Protein AF-A0A356P8S6-F1 (afdb_monomer)

Solvent-accessible surface area (backbone atoms only — not comparable to full-atom values): 9969 Å² total; per-residue (Å²): 142,78,86,80,83,87,76,57,83,92,54,49,85,79,65,73,85,86,82,67,100,47,96,85,61,80,78,88,83,75,65,86,95,50,64,62,60,56,52,52,52,52,52,52,52,49,53,54,50,51,54,52,53,52,51,51,52,51,51,54,52,38,69,72,40,83,39,74,48,48,76,78,85,52,72,68,54,52,58,58,58,68,65,51,94,66,88,77,50,73,70,50,53,49,51,41,52,51,53,51,57,37,42,44,30,46,44,59,68,86,84,84,87,86,76,66,91,88,66,50,67,65,54,48,52,48,56,53,46,52,57,39,45,75,72,76,41,88,80,85,88,86,65,98,43,69,68,58,45,51,67,73,72,108

Structure (mmCIF, N/CA/C/O backbone):
data_AF-A0A356P8S6-F1
#
_entry.id   AF-A0A356P8S6-F1
#
loop_
_atom_site.group_PDB
_atom_site.id
_atom_site.type_symbol
_atom_site.label_atom_id
_atom_site.label_alt_id
_atom_site.label_comp_id
_atom_site.label_asym_id
_atom_site.label_entity_id
_atom_site.label_seq_id
_atom_site.pdbx_PDB_ins_code
_atom_site.Cartn_x
_atom_site.Cartn_y
_atom_site.Cartn_z
_atom_site.occupancy
_atom_site.B_iso_or_equiv
_atom_site.auth_seq_id
_atom_site.auth_comp_id
_atom_site.auth_asym_id
_atom_site.auth_atom_id
_atom_site.pdbx_PDB_model_num
ATOM 1 N N . GLY A 1 1 ? 34.645 -4.925 -29.671 1.00 59.44 1 GLY A N 1
ATOM 2 C CA . GLY A 1 1 ? 34.790 -4.314 -28.337 1.00 59.44 1 GLY A CA 1
ATOM 3 C C . GLY A 1 1 ? 35.382 -2.920 -28.401 1.00 59.44 1 GLY A C 1
ATOM 4 O O . GLY A 1 1 ? 35.757 -2.413 -27.359 1.00 59.44 1 GLY A O 1
ATOM 5 N N . GLU A 1 2 ? 35.446 -2.300 -29.585 1.00 77.62 2 GLU A N 1
ATOM 6 C CA . GLU A 1 2 ? 36.042 -0.970 -29.785 1.00 77.62 2 GLU A CA 1
ATOM 7 C C . GLU A 1 2 ? 35.038 0.029 -30.383 1.00 77.62 2 GLU A C 1
ATOM 9 O O . GLU A 1 2 ? 35.401 1.151 -30.730 1.00 77.62 2 GLU A O 1
ATOM 14 N N . ASP A 1 3 ? 33.768 -0.367 -30.498 1.00 82.88 3 ASP A N 1
ATOM 15 C CA . ASP A 1 3 ? 32.730 0.450 -31.113 1.00 82.88 3 ASP A CA 1
ATOM 16 C C . ASP A 1 3 ? 32.451 1.670 -30.226 1.00 82.88 3 ASP A C 1
ATOM 18 O O . ASP A 1 3 ? 32.165 1.539 -29.032 1.00 82.88 3 ASP A O 1
ATOM 22 N N . ARG A 1 4 ? 32.524 2.867 -30.812 1.00 88.56 4 ARG A N 1
ATOM 23 C CA . ARG A 1 4 ? 32.244 4.137 -30.131 1.00 88.56 4 ARG A CA 1
ATOM 24 C C . ARG A 1 4 ? 30.945 4.727 -30.662 1.00 88.56 4 ARG A C 1
ATOM 26 O O . ARG A 1 4 ? 30.762 4.826 -31.872 1.00 88.56 4 ARG A O 1
ATOM 33 N N . LEU A 1 5 ? 30.063 5.146 -29.756 1.00 87.88 5 LEU A N 1
ATOM 34 C CA . LEU A 1 5 ? 28.850 5.892 -30.084 1.00 87.88 5 LEU A CA 1
ATOM 35 C C 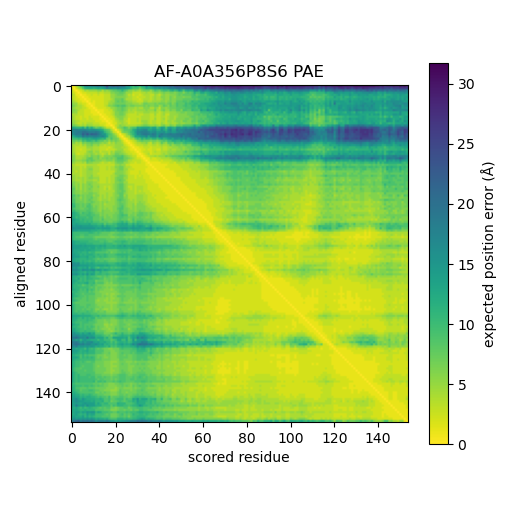. LEU A 1 5 ? 29.034 7.348 -29.651 1.00 87.88 5 LEU A C 1
ATOM 37 O O . LEU A 1 5 ? 29.133 7.634 -28.460 1.00 87.88 5 LEU A O 1
ATOM 41 N N . TYR A 1 6 ? 29.074 8.258 -30.618 1.00 90.50 6 TYR A N 1
ATOM 42 C CA . TYR A 1 6 ? 29.086 9.695 -30.360 1.00 90.50 6 TYR A CA 1
ATOM 43 C C . TYR A 1 6 ? 27.642 10.190 -30.311 1.00 90.50 6 TYR A C 1
ATOM 45 O O . TYR A 1 6 ? 26.907 10.039 -31.285 1.00 90.50 6 TYR A O 1
ATOM 53 N N . VAL A 1 7 ? 27.229 10.748 -29.173 1.00 90.75 7 VAL A N 1
ATOM 54 C CA . VAL A 1 7 ? 25.874 11.277 -28.972 1.00 90.75 7 VAL A CA 1
ATOM 55 C C . VAL A 1 7 ? 25.934 12.807 -29.034 1.00 90.75 7 VAL A C 1
ATOM 57 O O . VAL A 1 7 ? 26.645 13.404 -28.223 1.00 90.75 7 VAL A O 1
ATOM 60 N N . PRO A 1 8 ? 25.232 13.448 -29.984 1.00 94.00 8 PRO A N 1
ATOM 61 C CA . PRO A 1 8 ? 25.130 14.904 -30.061 1.00 94.00 8 PRO A CA 1
ATOM 62 C C . PRO A 1 8 ? 24.533 15.532 -28.791 1.00 94.00 8 PRO A C 1
ATOM 64 O O . PRO A 1 8 ? 23.713 14.913 -28.109 1.00 94.00 8 PRO A O 1
ATOM 67 N N . LEU A 1 9 ? 24.912 16.777 -28.480 1.00 91.38 9 LEU A N 1
ATOM 68 C CA . LEU A 1 9 ? 24.463 17.470 -27.261 1.00 91.38 9 LEU A CA 1
ATOM 69 C C . LEU A 1 9 ? 22.942 17.702 -27.226 1.00 91.38 9 LEU A C 1
ATOM 71 O O . LEU A 1 9 ? 22.326 17.646 -26.165 1.00 91.38 9 LEU A O 1
ATOM 75 N N . ASP A 1 10 ? 22.314 17.900 -28.381 1.00 94.38 10 ASP A N 1
ATOM 76 C CA . ASP A 1 10 ? 20.861 18.019 -28.538 1.00 94.38 10 ASP A CA 1
ATOM 77 C C . ASP A 1 10 ? 20.114 16.698 -28.249 1.00 94.38 10 ASP A C 1
ATOM 79 O O . ASP A 1 10 ? 18.934 16.703 -27.890 1.00 94.38 10 ASP A O 1
ATOM 83 N N . GLN A 1 11 ? 20.808 15.556 -28.309 1.00 92.56 11 GLN A N 1
ATOM 84 C CA . GLN A 1 11 ? 20.253 14.221 -28.056 1.00 92.56 11 GLN A CA 1
ATOM 85 C C . GLN A 1 11 ? 20.560 13.676 -26.654 1.00 92.56 11 GLN A C 1
ATOM 87 O O . GLN A 1 11 ? 20.251 12.519 -26.360 1.00 92.56 11 GLN A O 1
ATOM 92 N N . LEU A 1 12 ? 21.108 14.499 -25.751 1.00 90.38 12 LEU A N 1
ATOM 93 C CA . LEU A 1 12 ? 21.429 14.090 -24.375 1.00 90.38 12 LEU A CA 1
ATOM 94 C C . LEU A 1 12 ? 20.228 13.520 -23.606 1.00 90.38 12 LEU A C 1
ATOM 96 O O . LEU A 1 12 ? 20.408 12.661 -22.750 1.00 90.38 12 LEU A O 1
ATOM 100 N N . HIS A 1 13 ? 19.006 13.935 -23.943 1.00 91.81 13 HIS A N 1
ATOM 101 C CA . HIS A 1 13 ? 17.767 13.434 -23.338 1.00 91.81 13 HIS A CA 1
ATOM 102 C C . HIS A 1 13 ? 17.520 11.925 -23.561 1.00 91.81 13 HIS A C 1
ATOM 104 O O . HIS A 1 13 ? 16.686 11.332 -22.878 1.00 91.81 13 HIS A O 1
ATOM 110 N N . LEU A 1 14 ? 18.232 11.291 -24.501 1.00 90.06 14 LEU A N 1
ATOM 111 C CA . LEU A 1 14 ? 18.185 9.843 -24.739 1.00 90.06 14 LEU A CA 1
ATOM 112 C C . LEU A 1 14 ? 19.085 9.049 -23.779 1.00 90.06 14 LEU A C 1
ATOM 114 O O . LEU A 1 14 ? 18.979 7.821 -23.721 1.00 90.06 14 LEU A O 1
ATOM 118 N N . LEU A 1 15 ? 19.976 9.723 -23.045 1.00 90.62 15 LEU A N 1
ATOM 119 C CA . LEU A 1 15 ? 20.893 9.100 -22.101 1.00 90.62 15 LEU A CA 1
ATOM 120 C C . LEU A 1 15 ? 20.289 9.078 -20.701 1.00 90.62 15 LEU A C 1
ATOM 122 O O . LEU A 1 15 ? 19.841 10.088 -20.166 1.00 90.62 15 LEU A O 1
ATOM 126 N N . GLN A 1 16 ? 20.333 7.905 -20.081 1.00 89.44 16 GLN A N 1
ATOM 127 C CA . GLN A 1 16 ? 19.962 7.720 -18.686 1.00 89.44 16 GLN A CA 1
ATOM 128 C C . GLN A 1 16 ? 21.049 6.915 -17.991 1.00 89.44 16 GLN A C 1
ATOM 130 O O . GLN A 1 16 ? 21.583 5.952 -18.548 1.00 89.44 16 GLN A O 1
ATOM 135 N N . LYS A 1 17 ? 21.381 7.311 -16.759 1.00 88.12 17 LYS A N 1
ATOM 136 C CA . LYS A 1 17 ? 22.285 6.532 -15.916 1.00 88.12 17 LYS A CA 1
ATOM 137 C C . LYS A 1 17 ? 21.635 5.177 -15.646 1.00 88.12 17 LYS A C 1
ATOM 139 O O . LYS A 1 17 ? 20.499 5.118 -15.186 1.00 88.12 17 LYS A O 1
ATOM 144 N N . TYR A 1 18 ? 22.355 4.096 -15.926 1.00 85.69 18 TYR A N 1
ATOM 145 C CA . TYR A 1 18 ? 21.889 2.758 -15.589 1.00 85.69 18 TYR A CA 1
ATOM 146 C C . TYR A 1 18 ? 21.811 2.599 -14.064 1.00 85.69 18 TYR A C 1
ATOM 148 O O . TYR A 1 18 ? 22.794 2.839 -13.361 1.00 85.69 18 TYR A O 1
ATOM 156 N N . LEU A 1 19 ? 20.641 2.193 -13.570 1.00 82.38 19 LEU A N 1
ATOM 157 C CA . LEU A 1 19 ? 20.380 1.879 -12.167 1.00 82.38 19 LEU A CA 1
ATOM 158 C C . LEU A 1 19 ? 20.027 0.387 -12.090 1.00 82.38 19 LEU A C 1
ATOM 160 O O . LEU A 1 19 ? 18.894 -0.003 -12.362 1.00 82.38 19 LEU A O 1
ATOM 164 N N . GLY A 1 20 ? 21.031 -0.453 -11.832 1.00 77.25 20 GLY A N 1
ATOM 165 C CA . GLY A 1 20 ? 20.871 -1.904 -11.709 1.00 77.25 20 GLY A CA 1
ATOM 166 C C . GLY A 1 20 ? 20.481 -2.346 -10.297 1.00 77.25 20 GLY A C 1
ATOM 167 O O . GLY A 1 20 ? 20.579 -1.580 -9.343 1.00 77.25 20 GLY A O 1
ATOM 168 N N . SER A 1 21 ? 20.085 -3.610 -10.157 1.00 65.75 21 SER A N 1
ATOM 169 C CA . SER A 1 21 ? 19.617 -4.231 -8.907 1.00 65.75 21 SER A CA 1
ATOM 170 C C . SER A 1 21 ? 20.724 -4.593 -7.894 1.00 65.75 21 SER A C 1
ATOM 172 O O . SER A 1 21 ? 20.457 -5.302 -6.929 1.00 65.75 21 SER A O 1
ATOM 174 N N . GLY A 1 22 ? 21.956 -4.113 -8.086 1.00 62.84 22 GLY A N 1
ATOM 175 C CA . GLY A 1 22 ? 23.091 -4.327 -7.184 1.00 62.84 22 GLY A CA 1
ATOM 176 C C . GLY A 1 22 ? 24.410 -3.836 -7.790 1.00 62.84 22 GLY A C 1
ATOM 177 O O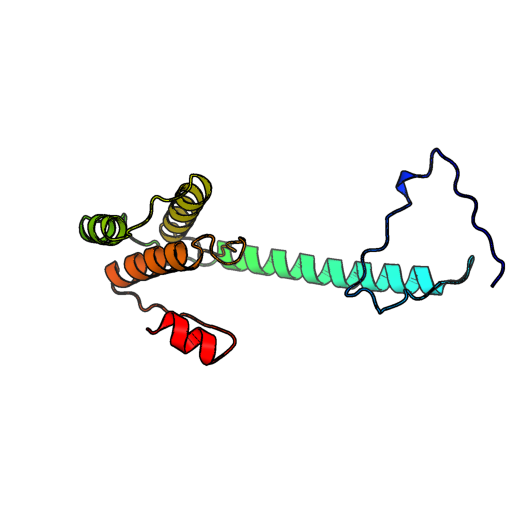 . GLY A 1 22 ? 24.529 -3.737 -9.013 1.00 62.84 22 GLY A O 1
ATOM 178 N N . ALA A 1 23 ? 25.396 -3.526 -6.941 1.00 60.81 23 ALA A N 1
ATOM 179 C CA . ALA A 1 23 ? 26.713 -3.034 -7.367 1.00 60.81 23 ALA A CA 1
ATOM 180 C C . ALA A 1 23 ? 27.516 -4.072 -8.179 1.00 60.81 23 ALA A C 1
ATOM 182 O O . ALA A 1 23 ? 28.301 -3.693 -9.044 1.00 60.81 23 ALA A O 1
ATOM 183 N N . ASP A 1 24 ? 27.259 -5.366 -7.959 1.00 64.25 24 ASP A N 1
ATOM 184 C CA . ASP A 1 24 ? 28.069 -6.463 -8.510 1.00 64.25 24 ASP A CA 1
ATOM 185 C C . ASP A 1 24 ? 27.544 -7.038 -9.837 1.00 64.25 24 ASP A C 1
ATOM 187 O O . ASP A 1 24 ? 28.186 -7.883 -10.462 1.00 64.25 24 ASP A O 1
ATOM 191 N N . THR A 1 25 ? 26.382 -6.584 -10.315 1.00 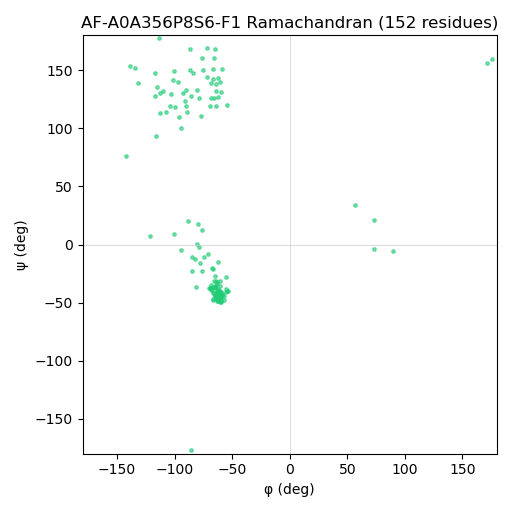72.44 25 THR A N 1
ATOM 192 C CA . THR A 1 25 ? 25.837 -7.021 -11.609 1.00 72.44 25 THR A CA 1
ATOM 193 C C . THR A 1 25 ? 26.218 -6.052 -12.720 1.00 72.44 25 THR A C 1
ATOM 195 O O . THR A 1 25 ? 25.575 -5.017 -12.910 1.00 72.44 25 THR A O 1
ATOM 198 N N . LEU A 1 26 ? 27.247 -6.412 -13.492 1.00 76.00 26 LEU A N 1
ATOM 199 C CA . LEU A 1 26 ? 27.625 -5.674 -14.696 1.00 76.00 26 LEU A CA 1
ATOM 200 C C . LEU A 1 26 ? 26.501 -5.746 -15.748 1.00 76.00 26 LEU A C 1
ATOM 202 O O . LEU A 1 26 ? 25.993 -6.836 -16.035 1.00 76.00 26 LEU A O 1
ATOM 206 N N . PRO A 1 27 ? 26.099 -4.612 -16.351 1.00 84.25 27 PRO A N 1
ATOM 207 C CA . PRO A 1 27 ? 25.054 -4.607 -17.363 1.00 84.25 27 PRO A CA 1
ATOM 208 C C . PRO A 1 27 ? 25.515 -5.334 -18.629 1.00 84.25 27 PRO A C 1
ATOM 210 O O . PRO A 1 27 ? 26.653 -5.189 -19.081 1.00 84.25 27 PRO A O 1
ATOM 213 N N . LYS A 1 28 ? 24.596 -6.073 -19.257 1.00 84.56 28 LYS A N 1
ATOM 214 C CA . LYS A 1 28 ? 24.840 -6.652 -20.580 1.00 84.56 28 LYS A CA 1
ATOM 215 C C . LYS A 1 28 ? 25.018 -5.523 -21.600 1.00 84.56 28 LYS A C 1
ATOM 217 O O . LYS A 1 28 ? 24.095 -4.741 -21.826 1.00 84.56 28 LYS A O 1
ATOM 222 N N . LEU A 1 29 ? 26.184 -5.470 -22.238 1.00 87.44 29 LEU A N 1
ATOM 223 C CA . LEU A 1 29 ? 26.450 -4.556 -23.346 1.00 87.44 29 LEU A CA 1
ATOM 224 C C . LEU A 1 29 ? 25.862 -5.119 -24.645 1.00 87.44 29 LEU A C 1
ATOM 226 O O . LEU A 1 29 ? 26.051 -6.293 -24.969 1.00 87.44 29 LEU A O 1
ATOM 230 N N . TYR A 1 30 ? 25.156 -4.274 -25.391 1.00 88.25 30 TYR A N 1
ATOM 231 C CA . TYR A 1 30 ? 24.562 -4.629 -26.680 1.00 88.25 30 TYR A CA 1
ATOM 232 C C . TYR A 1 30 ? 25.417 -4.083 -27.827 1.00 88.25 30 TYR A C 1
ATOM 234 O O . TYR A 1 30 ? 25.936 -2.971 -27.744 1.00 88.25 30 TYR A O 1
ATOM 242 N N . LYS A 1 31 ? 25.553 -4.860 -28.908 1.00 87.56 31 LYS A N 1
ATOM 243 C CA . LYS A 1 31 ? 26.289 -4.442 -30.112 1.00 87.56 31 LYS A CA 1
ATOM 244 C C . LYS A 1 31 ? 25.551 -3.321 -30.851 1.00 87.56 31 LYS A C 1
ATOM 246 O O . LYS A 1 31 ? 24.331 -3.406 -31.028 1.00 87.56 31 LYS A O 1
ATOM 251 N N . LEU A 1 32 ? 26.287 -2.321 -31.342 1.00 87.06 32 LEU A N 1
ATOM 252 C CA . LEU A 1 32 ? 25.732 -1.283 -32.216 1.00 87.06 32 LEU A CA 1
ATOM 253 C C . LEU A 1 32 ? 25.252 -1.912 -33.535 1.00 87.06 32 LEU A C 1
ATOM 255 O O . LEU A 1 32 ? 25.887 -2.816 -34.070 1.00 87.06 32 LEU A O 1
ATOM 259 N N . GLY A 1 33 ? 24.085 -1.487 -34.027 1.00 84.38 33 GLY A N 1
ATOM 260 C CA . GLY A 1 33 ? 23.448 -2.064 -35.222 1.00 84.38 33 GLY A CA 1
ATOM 261 C C . GLY A 1 33 ? 22.820 -3.455 -35.029 1.00 84.38 33 GLY A C 1
ATOM 262 O O . GLY A 1 33 ? 22.180 -3.970 -35.944 1.00 84.38 33 GLY A O 1
ATOM 263 N N . GLY A 1 34 ? 22.952 -4.071 -33.848 1.00 86.31 34 GLY A N 1
ATOM 264 C CA . GLY A 1 34 ? 22.317 -5.349 -33.527 1.00 86.31 34 GLY A CA 1
ATOM 265 C C . GLY A 1 34 ? 20.814 -5.224 -33.247 1.00 86.31 34 GLY A C 1
ATOM 266 O O . GLY A 1 34 ? 20.336 -4.226 -32.712 1.00 86.31 34 GLY A O 1
ATOM 267 N N . THR A 1 35 ? 20.048 -6.279 -33.539 1.00 91.50 35 THR A N 1
ATOM 268 C CA . THR A 1 35 ? 18.591 -6.310 -33.283 1.00 91.50 35 THR A CA 1
ATOM 269 C C . THR A 1 35 ? 18.226 -6.731 -31.856 1.00 91.50 35 THR A C 1
ATOM 271 O O . THR A 1 35 ? 17.072 -6.597 -31.446 1.00 91.50 35 THR A O 1
ATOM 274 N N . GLU A 1 36 ? 19.189 -7.225 -31.071 1.00 89.69 36 GLU A N 1
ATOM 275 C CA . GLU A 1 36 ? 18.952 -7.745 -29.719 1.00 89.69 36 GLU A CA 1
ATOM 276 C C . GLU A 1 36 ? 18.365 -6.693 -28.771 1.00 89.69 36 GLU A C 1
ATOM 278 O O . GLU A 1 36 ? 17.378 -6.973 -28.092 1.00 89.69 36 GLU A O 1
ATOM 283 N N . TRP A 1 37 ? 18.912 -5.472 -28.763 1.00 90.19 37 TRP A N 1
ATOM 284 C CA . TRP A 1 37 ? 18.406 -4.383 -27.918 1.00 90.19 37 TRP A CA 1
ATOM 285 C C . TRP A 1 37 ? 16.952 -4.035 -28.248 1.00 90.19 37 TRP A C 1
ATOM 287 O O . TRP A 1 37 ? 16.130 -3.852 -27.351 1.00 90.19 37 TRP A O 1
ATOM 297 N N . TYR A 1 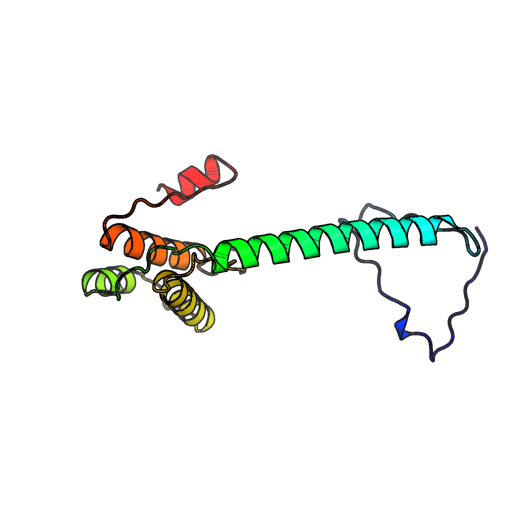38 ? 16.607 -4.018 -29.539 1.00 91.31 38 TYR A N 1
ATOM 298 C CA . TYR A 1 38 ? 15.238 -3.770 -29.981 1.00 91.31 38 TYR A CA 1
ATOM 299 C C . TYR A 1 38 ? 14.280 -4.868 -29.500 1.00 91.31 38 TYR A C 1
ATOM 301 O O . TYR A 1 38 ? 13.199 -4.562 -28.996 1.00 91.31 38 TYR A O 1
ATOM 309 N N . LYS A 1 39 ? 14.689 -6.144 -29.586 1.00 93.31 39 LYS A N 1
ATOM 310 C CA . LYS A 1 39 ? 13.902 -7.280 -29.075 1.00 93.31 39 LYS A CA 1
ATOM 311 C C . LYS A 1 39 ? 13.680 -7.179 -27.565 1.00 93.31 39 LYS A C 1
ATOM 313 O O . LYS A 1 39 ? 12.547 -7.334 -27.114 1.00 93.31 39 LYS A O 1
ATOM 318 N N . VAL A 1 40 ? 14.727 -6.872 -26.794 1.00 92.38 40 VAL A N 1
ATOM 319 C CA . VAL A 1 40 ? 14.626 -6.677 -25.337 1.00 92.38 40 VAL A CA 1
ATOM 320 C C . VAL A 1 40 ? 13.683 -5.518 -25.019 1.00 92.38 40 VAL A C 1
ATOM 322 O O . VAL A 1 40 ? 12.737 -5.699 -24.258 1.00 92.38 40 VAL A O 1
ATOM 325 N N . LYS A 1 41 ? 13.857 -4.362 -25.670 1.00 92.38 41 LYS A N 1
ATOM 326 C CA . LYS A 1 41 ? 12.989 -3.190 -25.486 1.00 92.38 41 LYS A CA 1
ATOM 327 C C . LYS A 1 41 ? 11.525 -3.499 -25.812 1.00 92.38 41 LYS A C 1
ATOM 329 O O . LYS A 1 41 ? 10.641 -3.099 -25.060 1.00 92.38 41 LYS A O 1
ATOM 334 N N . SER A 1 42 ? 11.261 -4.222 -26.901 1.00 95.25 42 SER A N 1
ATOM 335 C CA . SER A 1 42 ? 9.907 -4.628 -27.300 1.00 95.25 42 SER A CA 1
ATOM 336 C C . SER A 1 42 ? 9.266 -5.588 -26.290 1.00 95.25 42 SER A C 1
ATOM 338 O O . SER A 1 42 ? 8.122 -5.377 -25.876 1.00 95.25 42 SER A O 1
ATOM 340 N N . LYS A 1 43 ? 10.020 -6.589 -25.816 1.00 95.38 43 LYS A N 1
ATOM 341 C CA . LYS A 1 43 ? 9.555 -7.530 -24.788 1.00 95.38 43 LYS A CA 1
ATOM 342 C C . LYS A 1 43 ? 9.240 -6.815 -23.474 1.00 95.38 43 LYS A C 1
ATOM 344 O O . LYS A 1 43 ? 8.145 -6.985 -22.946 1.00 95.38 43 LYS A O 1
ATOM 349 N N . THR A 1 44 ? 10.147 -5.969 -22.987 1.00 93.88 44 THR A N 1
ATOM 350 C CA . THR A 1 44 ? 9.934 -5.184 -21.761 1.00 93.88 44 THR A CA 1
ATOM 351 C C . THR A 1 44 ? 8.735 -4.252 -21.901 1.00 93.88 44 THR A C 1
ATOM 353 O O . THR A 1 44 ? 7.907 -4.182 -21.000 1.00 93.88 44 THR A O 1
ATOM 356 N N . ARG A 1 45 ? 8.576 -3.583 -23.052 1.00 95.50 45 ARG A N 1
ATOM 357 C CA . ARG A 1 45 ? 7.412 -2.723 -23.316 1.00 95.50 45 ARG A CA 1
ATOM 358 C C . ARG A 1 45 ? 6.099 -3.501 -23.258 1.00 95.50 45 ARG A C 1
ATOM 360 O O . ARG A 1 45 ? 5.118 -2.982 -22.735 1.00 95.50 45 ARG A O 1
ATOM 367 N N . SER A 1 46 ? 6.086 -4.720 -23.791 1.00 95.75 46 SER A N 1
ATOM 368 C CA . SER A 1 46 ? 4.903 -5.585 -23.774 1.00 95.75 46 SER A CA 1
ATOM 369 C C . SER A 1 46 ? 4.561 -6.018 -22.348 1.00 95.75 46 SER A C 1
ATOM 371 O O . SER A 1 46 ? 3.427 -5.825 -21.928 1.00 95.75 46 SER A O 1
ATOM 373 N N . ALA A 1 47 ? 5.550 -6.460 -21.567 1.00 95.31 47 ALA A N 1
ATOM 374 C CA . ALA A 1 47 ? 5.357 -6.835 -20.163 1.00 95.31 47 ALA A CA 1
ATOM 375 C C . ALA A 1 47 ? 4.859 -5.662 -19.295 1.00 95.31 47 ALA A C 1
ATOM 377 O O . ALA A 1 47 ? 3.927 -5.815 -18.509 1.00 95.31 47 ALA A O 1
ATOM 378 N N . VAL A 1 48 ? 5.424 -4.461 -19.473 1.00 95.69 48 VAL A N 1
ATOM 379 C CA . VAL A 1 48 ? 4.955 -3.249 -18.773 1.00 95.69 48 VAL A CA 1
ATOM 380 C C . VAL A 1 48 ? 3.516 -2.910 -19.167 1.00 95.69 48 VAL A C 1
ATOM 382 O O . VAL A 1 48 ? 2.715 -2.529 -18.315 1.00 95.69 48 VAL A O 1
ATOM 385 N N . LYS A 1 49 ? 3.161 -3.066 -20.448 1.00 96.38 49 LYS A N 1
ATOM 386 C CA . LYS A 1 49 ? 1.794 -2.836 -20.927 1.00 96.38 49 LYS A CA 1
ATOM 387 C C . LYS A 1 49 ? 0.808 -3.834 -20.318 1.00 96.38 49 LYS A C 1
ATOM 389 O O . LYS A 1 49 ? -0.274 -3.419 -19.918 1.00 96.38 49 LYS A O 1
ATOM 394 N N . GLU A 1 50 ? 1.167 -5.112 -20.245 1.00 96.31 50 GLU A N 1
ATOM 395 C CA . GLU A 1 50 ? 0.344 -6.145 -19.602 1.00 96.31 50 GLU A CA 1
ATOM 396 C C . GLU A 1 50 ? 0.102 -5.815 -18.126 1.00 96.31 50 GLU A C 1
ATOM 398 O O . GLU A 1 50 ? -1.051 -5.716 -17.711 1.00 96.31 50 GLU A O 1
ATOM 403 N N . MET A 1 51 ? 1.161 -5.496 -17.374 1.00 95.75 51 MET A N 1
ATOM 404 C CA . MET A 1 51 ? 1.048 -5.075 -15.973 1.00 95.75 51 MET A CA 1
ATOM 405 C C . MET A 1 51 ? 0.141 -3.846 -15.805 1.00 95.75 51 MET A C 1
ATOM 407 O O . MET A 1 51 ? -0.710 -3.819 -14.918 1.00 95.75 51 MET A O 1
ATOM 411 N N . ALA A 1 52 ? 0.288 -2.833 -16.664 1.00 96.44 52 ALA A N 1
ATOM 412 C CA . ALA A 1 52 ? -0.551 -1.637 -16.617 1.00 96.44 52 ALA A CA 1
ATOM 413 C C . ALA A 1 52 ? -2.030 -1.959 -16.885 1.00 96.44 52 ALA A C 1
ATOM 415 O O . ALA A 1 52 ? -2.910 -1.445 -16.194 1.00 96.44 52 ALA A O 1
ATOM 416 N N . ILE A 1 53 ? -2.313 -2.828 -17.861 1.00 96.31 53 ILE A N 1
ATOM 417 C CA . ILE A 1 53 ? -3.676 -3.286 -18.157 1.00 96.31 53 ILE A CA 1
ATOM 418 C C . ILE A 1 53 ? -4.269 -4.013 -16.948 1.00 96.31 53 ILE A C 1
ATOM 420 O O . ILE A 1 53 ? -5.429 -3.778 -16.605 1.00 96.31 53 ILE A O 1
ATOM 424 N N . ASP A 1 54 ? -3.497 -4.875 -16.295 1.00 95.44 54 ASP A N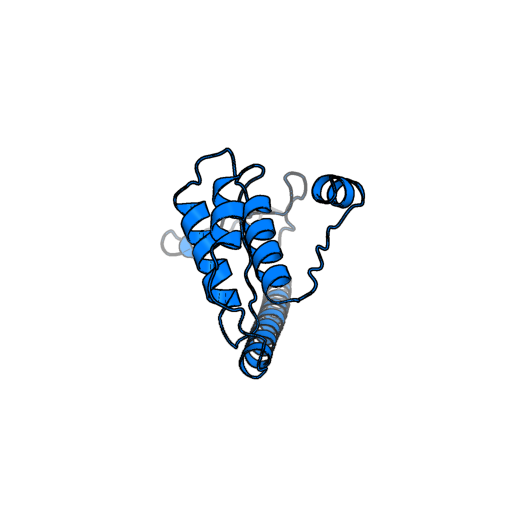 1
ATOM 425 C CA . ASP A 1 54 ? -3.977 -5.641 -15.147 1.00 95.44 54 ASP A CA 1
ATOM 426 C C . ASP A 1 54 ? -4.237 -4.756 -13.924 1.00 95.44 54 ASP A C 1
ATOM 428 O O . ASP A 1 54 ? -5.264 -4.929 -13.264 1.00 95.44 54 ASP A O 1
ATOM 432 N N . LEU A 1 55 ? -3.403 -3.738 -13.680 1.00 94.25 55 LEU A N 1
ATOM 433 C CA . LEU A 1 55 ? -3.657 -2.720 -12.655 1.00 94.25 55 LEU A CA 1
ATOM 434 C C . LEU A 1 55 ? -4.955 -1.949 -12.928 1.00 94.25 55 LEU A C 1
ATOM 436 O O . LEU A 1 55 ? -5.786 -1.799 -12.034 1.00 94.25 55 LEU A O 1
ATOM 440 N N . VAL A 1 56 ? -5.180 -1.508 -14.170 1.00 95.19 56 VAL A N 1
ATOM 441 C CA . VAL A 1 56 ? -6.422 -0.810 -14.546 1.00 95.19 56 VAL A CA 1
ATOM 442 C C . VAL A 1 56 ? -7.639 -1.713 -14.344 1.00 95.19 56 VAL A C 1
ATOM 444 O O . VAL A 1 56 ? -8.638 -1.284 -13.766 1.00 95.19 56 VAL A O 1
ATOM 447 N N . LYS A 1 57 ? -7.558 -2.980 -14.767 1.00 94.62 57 LYS A N 1
ATOM 448 C CA . LYS A 1 57 ? -8.632 -3.961 -14.550 1.00 94.62 57 LYS A CA 1
ATOM 449 C C . LYS A 1 57 ? -8.906 -4.182 -13.063 1.00 94.62 57 LYS A C 1
ATOM 451 O O . LYS A 1 57 ? -10.070 -4.296 -12.685 1.00 94.62 57 LYS A O 1
ATOM 456 N N . LEU A 1 58 ? -7.868 -4.253 -12.228 1.00 92.31 58 LEU A N 1
ATOM 457 C CA . LEU A 1 58 ? -8.009 -4.397 -10.780 1.00 92.31 58 LEU A CA 1
ATOM 458 C C . LEU A 1 58 ? -8.771 -3.208 -10.184 1.00 92.31 58 LEU A C 1
ATOM 460 O O . LEU A 1 58 ? -9.743 -3.415 -9.457 1.00 92.31 58 LEU A O 1
ATOM 464 N N . TYR A 1 59 ? -8.392 -1.978 -10.535 1.00 89.88 59 TYR A N 1
ATOM 465 C CA . TYR A 1 59 ? -9.079 -0.785 -10.040 1.00 89.88 59 TYR A CA 1
ATOM 466 C C . TYR A 1 59 ? -10.519 -0.686 -10.542 1.00 89.88 59 TYR A C 1
ATOM 468 O O . TYR A 1 59 ? -11.408 -0.412 -9.742 1.00 89.88 59 TYR A O 1
ATOM 476 N N . ALA A 1 60 ? -10.777 -1.001 -11.813 1.00 91.62 60 ALA A N 1
ATOM 477 C CA . ALA A 1 60 ? -12.136 -1.036 -12.352 1.00 91.62 60 ALA A CA 1
ATOM 478 C C . ALA A 1 60 ? -13.028 -2.043 -11.604 1.00 91.62 60 ALA A C 1
ATOM 480 O O . ALA A 1 60 ? -14.171 -1.735 -11.271 1.00 91.62 60 ALA A O 1
ATOM 481 N N . LYS A 1 61 ? -12.499 -3.231 -11.276 1.00 92.25 61 LYS A N 1
ATOM 482 C CA . LYS A 1 61 ? -13.216 -4.214 -10.450 1.00 92.25 61 LYS A CA 1
ATOM 483 C C . LYS A 1 61 ? -13.497 -3.684 -9.044 1.00 92.25 61 LYS A C 1
ATOM 485 O O . LYS A 1 61 ? -14.598 -3.887 -8.547 1.00 92.25 61 LYS A O 1
ATOM 490 N N . ARG A 1 62 ? -12.537 -3.005 -8.406 1.00 90.19 62 ARG A N 1
ATOM 491 C CA . ARG A 1 62 ? -12.726 -2.429 -7.060 1.00 90.19 62 ARG A CA 1
ATOM 492 C C . ARG A 1 62 ? -13.754 -1.300 -7.045 1.00 90.19 62 ARG A C 1
ATOM 494 O O . ARG A 1 62 ? -14.505 -1.220 -6.087 1.00 90.19 62 ARG A O 1
ATOM 501 N N . GLU A 1 63 ? -13.808 -0.470 -8.083 1.00 88.62 63 GLU A N 1
ATOM 502 C CA . GLU A 1 63 ? -14.832 0.580 -8.230 1.00 88.62 63 GLU A CA 1
ATOM 503 C C . GLU A 1 63 ? -16.241 0.003 -8.395 1.00 88.62 63 GLU A C 1
ATOM 505 O O . GLU A 1 63 ? -17.208 0.559 -7.885 1.00 88.62 63 GLU A O 1
ATOM 510 N N . ALA A 1 64 ? -16.364 -1.127 -9.094 1.00 89.62 64 ALA A N 1
ATOM 511 C CA . ALA A 1 64 ? -17.652 -1.774 -9.323 1.00 89.62 64 ALA A CA 1
ATOM 512 C C . ALA A 1 64 ? -18.191 -2.525 -8.089 1.00 89.62 64 ALA A C 1
ATOM 514 O O . ALA A 1 64 ? -19.393 -2.774 -7.999 1.00 89.62 64 ALA A O 1
ATOM 515 N N . ILE A 1 65 ? -17.320 -2.917 -7.153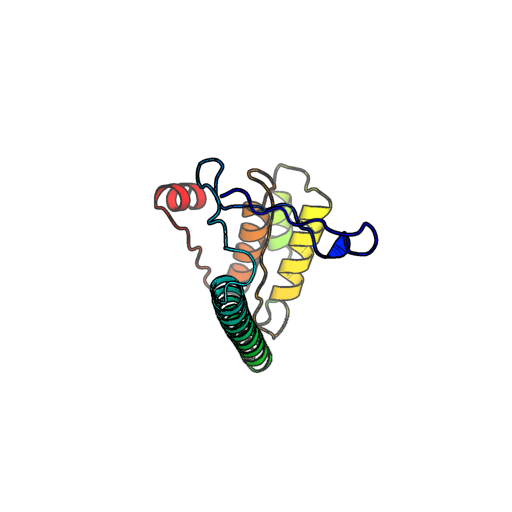 1.00 92.19 65 ILE A N 1
ATOM 516 C CA . ILE A 1 65 ? -17.707 -3.648 -5.943 1.00 92.19 65 ILE A CA 1
ATOM 517 C C . ILE A 1 65 ? -18.122 -2.658 -4.854 1.00 92.19 65 ILE A C 1
ATOM 519 O O . ILE A 1 65 ? -17.356 -1.781 -4.461 1.00 92.19 65 ILE A O 1
ATOM 523 N N . GLN A 1 66 ? -19.309 -2.867 -4.288 1.00 91.31 66 GLN A N 1
ATOM 524 C CA . GLN A 1 66 ? -19.717 -2.178 -3.071 1.00 91.31 66 GLN A CA 1
ATOM 525 C C . GLN A 1 66 ? -19.026 -2.820 -1.857 1.00 91.31 66 GLN A C 1
ATOM 527 O O . GLN A 1 66 ? -19.301 -3.962 -1.494 1.00 91.31 66 GLN A O 1
ATOM 532 N N . GLY A 1 67 ? -18.104 -2.082 -1.249 1.00 93.00 67 GLY A N 1
ATOM 533 C CA . GLY A 1 67 ? -17.434 -2.418 0.002 1.00 93.00 67 GLY A CA 1
ATOM 534 C C . GLY A 1 67 ? -18.216 -1.984 1.244 1.00 93.00 67 GLY A C 1
ATOM 535 O O . GLY A 1 67 ? -19.328 -1.455 1.173 1.00 93.00 67 GLY A O 1
ATOM 536 N N . PHE A 1 68 ? -17.602 -2.206 2.405 1.00 96.25 68 PHE A N 1
ATOM 537 C CA . PHE A 1 68 ? -18.112 -1.755 3.695 1.00 96.25 68 PHE A CA 1
ATOM 538 C C . PHE A 1 68 ? -17.541 -0.373 4.023 1.00 96.25 68 PHE A C 1
ATOM 540 O O . PHE A 1 68 ? -16.325 -0.209 4.045 1.00 96.25 68 PHE A O 1
ATOM 547 N N . ALA A 1 69 ? -18.422 0.594 4.271 1.00 97.56 69 ALA A N 1
ATOM 548 C CA . ALA A 1 69 ? -18.046 1.911 4.765 1.00 97.56 69 ALA A CA 1
ATOM 549 C C . ALA A 1 69 ? -18.036 1.872 6.294 1.00 97.56 69 ALA A C 1
ATOM 551 O O . ALA A 1 69 ? -19.095 1.688 6.896 1.00 97.56 69 ALA A O 1
ATOM 552 N N . PHE A 1 70 ? -16.857 2.023 6.895 1.00 97.94 70 PHE A N 1
ATOM 553 C CA . PHE A 1 70 ? -16.727 2.106 8.348 1.00 97.94 70 PHE A CA 1
ATOM 554 C C . PHE A 1 70 ? -17.375 3.394 8.888 1.00 97.94 70 PHE A C 1
ATOM 556 O O . PHE A 1 70 ? -17.443 4.408 8.188 1.00 97.94 70 PHE A O 1
ATOM 563 N N . SER A 1 71 ? -17.857 3.351 10.127 1.00 97.19 71 SER A N 1
ATOM 564 C CA . SER A 1 71 ? -18.478 4.468 10.845 1.00 97.19 71 SER A CA 1
ATOM 565 C C . SER A 1 71 ? -17.479 5.600 11.094 1.00 97.19 71 SER A C 1
ATOM 567 O O . SER A 1 71 ? -16.275 5.423 10.927 1.00 97.19 71 SER A O 1
ATOM 569 N N . GLN A 1 72 ? -17.946 6.776 11.516 1.00 96.31 72 GLN A N 1
ATOM 570 C CA . GLN A 1 72 ? -17.049 7.827 12.018 1.00 96.31 72 GLN A CA 1
ATOM 571 C C . GLN A 1 72 ? -16.366 7.399 13.325 1.00 96.31 72 GLN A C 1
ATOM 573 O O . GLN A 1 72 ? -16.807 6.459 13.985 1.00 96.31 72 GLN A O 1
ATOM 578 N N . ASP A 1 73 ? -15.260 8.060 13.665 1.00 95.19 73 ASP A N 1
ATOM 579 C CA . ASP A 1 73 ? -14.564 7.815 14.930 1.00 95.19 73 ASP A CA 1
ATOM 580 C C . ASP A 1 73 ? -15.477 8.163 16.116 1.00 95.19 73 ASP A C 1
ATOM 582 O O . ASP A 1 73 ? -16.265 9.108 16.057 1.00 95.19 73 ASP A O 1
ATOM 586 N N . ASN A 1 74 ? -15.376 7.375 17.184 1.00 92.81 74 ASN A N 1
ATOM 587 C CA . ASN A 1 74 ? -16.101 7.579 18.434 1.00 92.81 74 ASN A CA 1
ATOM 588 C C . ASN A 1 74 ? -15.128 7.926 19.571 1.00 92.81 74 ASN A C 1
ATOM 590 O O . ASN A 1 74 ? -13.913 7.932 19.383 1.00 92.81 74 ASN A O 1
ATOM 594 N N . GLU A 1 75 ? -15.659 8.194 20.764 1.00 94.94 75 GLU A N 1
ATOM 595 C CA . GLU A 1 75 ? -14.853 8.564 21.938 1.00 94.94 75 GLU A CA 1
ATOM 596 C C . GLU A 1 75 ? -13.757 7.535 22.240 1.00 94.94 75 GLU A C 1
ATOM 598 O O . GLU A 1 75 ? -12.615 7.908 22.477 1.00 94.94 75 GLU A O 1
ATOM 603 N N . TRP A 1 76 ? -14.055 6.241 22.113 1.00 94.69 76 TRP A N 1
ATOM 604 C CA . TRP A 1 76 ? -13.067 5.180 22.328 1.00 94.69 76 TRP A CA 1
ATOM 605 C C . TRP A 1 76 ? -11.916 5.217 21.318 1.00 94.69 76 TRP A C 1
ATOM 607 O O . TRP A 1 76 ? -10.791 4.879 21.677 1.00 94.69 76 TRP A O 1
ATOM 617 N N . GLN A 1 77 ? -12.169 5.603 20.061 1.00 94.88 77 GLN A N 1
ATOM 618 C CA . GLN A 1 77 ? -11.100 5.789 19.076 1.00 94.88 77 GLN A CA 1
ATOM 619 C C . GLN A 1 77 ? -10.188 6.949 19.490 1.00 94.88 77 GLN A C 1
ATOM 621 O O . GLN A 1 77 ? -8.971 6.804 19.434 1.00 94.88 77 GLN A O 1
ATOM 626 N N . ASN A 1 78 ? -10.761 8.064 19.950 1.00 93.50 78 ASN A N 1
ATOM 627 C CA . ASN A 1 78 ? -9.982 9.210 20.422 1.00 93.50 78 ASN A CA 1
ATOM 628 C C . ASN A 1 78 ? -9.152 8.838 21.659 1.00 93.50 78 ASN A C 1
ATOM 630 O O . ASN A 1 78 ? -7.948 9.061 21.670 1.00 93.50 78 ASN A O 1
ATOM 634 N N . GLU A 1 79 ? -9.755 8.172 22.647 1.00 94.44 79 GLU A N 1
ATOM 635 C CA . GLU A 1 79 ? -9.045 7.688 23.839 1.00 94.44 79 GLU A CA 1
ATOM 636 C C . GLU A 1 79 ? -7.927 6.693 23.501 1.00 94.44 79 GLU A C 1
ATOM 638 O O . GLU A 1 79 ? -6.898 6.652 24.175 1.00 94.44 79 GLU A O 1
ATOM 643 N N . PHE A 1 80 ? -8.125 5.843 22.489 1.00 94.38 80 PHE A N 1
ATOM 644 C CA . PHE A 1 80 ? -7.088 4.932 22.011 1.00 94.38 80 PHE A CA 1
ATOM 645 C C . PHE A 1 80 ? -5.912 5.704 21.405 1.00 94.38 80 PHE A C 1
ATOM 647 O O . PHE A 1 80 ? -4.760 5.391 21.696 1.00 94.38 80 PHE A O 1
ATOM 654 N N . GLU A 1 81 ? -6.196 6.726 20.602 1.00 93.00 81 GLU A N 1
ATOM 655 C CA . GLU A 1 81 ? -5.178 7.547 19.941 1.00 93.00 81 GLU A CA 1
ATOM 656 C C . GLU A 1 81 ? -4.415 8.436 20.923 1.00 93.00 81 GLU A C 1
ATOM 658 O O . GLU A 1 81 ? -3.198 8.552 20.815 1.00 93.00 81 GLU A O 1
ATOM 663 N N . GLU A 1 82 ? -5.089 8.977 21.938 1.00 92.69 82 GLU A N 1
ATOM 664 C CA . GLU A 1 82 ? -4.473 9.778 23.004 1.00 92.69 82 GLU A CA 1
ATOM 665 C C . GLU A 1 82 ? -3.524 8.971 23.903 1.00 92.69 82 GLU A C 1
ATOM 667 O O . GLU A 1 82 ? -2.645 9.541 24.550 1.00 92.69 82 GLU A O 1
ATOM 672 N N . LYS A 1 83 ? -3.657 7.638 23.945 1.00 92.62 83 LYS A N 1
ATOM 673 C CA . LYS A 1 83 ? -2.723 6.762 24.676 1.00 92.62 83 LYS A CA 1
ATOM 674 C C . LYS A 1 83 ? -1.381 6.605 23.969 1.00 92.62 83 LYS A C 1
ATOM 676 O O . LYS A 1 83 ? -0.455 6.054 24.570 1.00 92.62 83 LYS A O 1
ATOM 681 N N . PHE A 1 84 ? -1.257 7.051 22.719 1.00 90.69 84 PHE A N 1
ATOM 682 C CA . PHE A 1 84 ? 0.007 6.997 22.005 1.00 90.69 84 PHE A CA 1
ATOM 683 C C . PHE A 1 84 ? 1.004 7.990 22.637 1.00 90.69 84 PHE A C 1
ATOM 685 O O . PHE A 1 84 ? 0.744 9.189 22.677 1.00 90.69 84 PHE A O 1
ATOM 692 N N . PRO A 1 85 ? 2.157 7.528 23.157 1.00 89.69 85 PRO A N 1
ATOM 693 C CA . PRO A 1 85 ? 3.025 8.359 23.998 1.00 89.69 85 PRO A CA 1
ATOM 694 C C . PRO A 1 85 ? 3.927 9.320 23.207 1.00 89.69 85 PRO A C 1
ATOM 696 O O . PRO A 1 85 ? 4.742 10.026 23.804 1.00 89.69 85 PRO A O 1
ATOM 699 N N . TYR A 1 86 ? 3.833 9.327 21.877 1.00 89.94 86 TYR A N 1
ATOM 700 C CA . TYR A 1 86 ? 4.670 10.141 21.002 1.00 89.94 86 TYR A CA 1
ATOM 701 C C . TYR A 1 86 ? 3.821 11.148 20.234 1.00 89.94 86 TYR A C 1
ATOM 703 O O . TYR A 1 86 ? 2.692 10.859 19.863 1.00 89.94 86 TYR A O 1
ATOM 711 N N . ILE A 1 87 ? 4.404 12.310 19.948 1.00 90.56 87 ILE A N 1
ATOM 712 C CA . ILE A 1 87 ? 3.766 13.323 19.107 1.00 90.56 87 ILE A CA 1
ATOM 713 C C . ILE A 1 87 ? 3.916 12.909 17.647 1.00 90.56 87 ILE A C 1
ATOM 715 O O . ILE A 1 87 ? 5.033 12.680 17.169 1.00 90.56 87 ILE A O 1
ATOM 719 N N . GLU A 1 88 ? 2.800 12.839 16.938 1.00 92.81 88 GLU A N 1
ATOM 720 C CA . GLU A 1 88 ? 2.777 12.498 15.528 1.00 92.81 88 GLU A CA 1
ATOM 721 C C . GLU A 1 88 ? 3.324 13.632 14.659 1.00 92.81 88 GLU A C 1
ATOM 723 O O . GLU A 1 88 ? 3.117 14.824 14.906 1.00 92.81 88 GLU A O 1
ATOM 728 N N . THR A 1 89 ? 4.014 13.260 13.585 1.00 93.94 89 THR A N 1
ATOM 729 C CA . THR A 1 89 ? 4.466 14.219 12.575 1.00 93.94 89 THR A CA 1
ATOM 730 C C . THR A 1 89 ? 3.307 14.647 11.664 1.00 93.94 89 THR A C 1
ATOM 732 O O . THR A 1 89 ? 2.320 13.917 11.531 1.00 93.94 89 THR A O 1
ATOM 735 N N . PRO A 1 90 ? 3.418 15.787 10.953 1.00 94.62 90 PRO A N 1
ATOM 736 C CA . PRO A 1 90 ? 2.402 16.198 9.981 1.00 94.62 90 PRO A CA 1
ATOM 737 C C . PRO A 1 90 ? 2.088 15.120 8.930 1.00 94.62 90 PRO A C 1
ATOM 739 O O . PRO A 1 90 ? 0.923 14.883 8.615 1.00 94.62 90 PRO A O 1
ATOM 742 N N . ASP A 1 91 ? 3.110 14.408 8.446 1.00 93.56 91 ASP A N 1
ATOM 743 C CA . ASP A 1 91 ? 2.945 13.328 7.465 1.00 93.56 91 ASP A CA 1
ATOM 744 C C . ASP A 1 91 ? 2.224 12.106 8.055 1.00 93.56 91 ASP A C 1
ATOM 746 O O . ASP A 1 91 ? 1.434 11.451 7.367 1.00 93.56 91 ASP A O 1
ATOM 750 N N . GLN A 1 92 ? 2.458 11.799 9.336 1.00 94.50 92 GLN A N 1
ATOM 751 C CA . GLN A 1 92 ? 1.726 10.749 10.045 1.00 94.50 92 GLN A CA 1
ATOM 752 C C . GLN A 1 92 ? 0.256 11.131 10.212 1.00 94.50 92 GLN A C 1
ATOM 754 O O . GLN A 1 92 ? -0.609 10.331 9.865 1.00 94.50 92 GLN A O 1
ATOM 759 N N . LEU A 1 93 ? -0.036 12.356 10.660 1.00 94.50 93 LEU A N 1
ATOM 760 C CA . LEU A 1 93 ? -1.408 12.856 10.814 1.00 94.50 93 LEU A CA 1
ATOM 761 C C . LEU A 1 93 ? -2.175 12.835 9.488 1.00 94.50 93 LEU A C 1
ATOM 763 O O . LEU A 1 93 ? -3.324 12.381 9.440 1.00 94.50 93 LEU A O 1
ATOM 767 N N . GLN A 1 94 ? -1.530 13.257 8.397 1.00 96.00 94 GLN A N 1
ATOM 768 C CA . GLN A 1 94 ? -2.116 13.171 7.062 1.00 96.00 94 GLN A CA 1
ATOM 769 C C . GLN A 1 94 ? -2.385 11.714 6.675 1.00 96.00 94 GLN A C 1
ATOM 771 O O . GLN A 1 94 ? -3.486 11.392 6.239 1.00 96.00 94 GLN A O 1
ATOM 776 N N . SER A 1 95 ? -1.414 10.819 6.883 1.00 96.56 95 SER A N 1
ATOM 777 C CA . SER A 1 95 ? -1.551 9.394 6.560 1.00 96.56 95 SER A CA 1
ATOM 778 C C . SER A 1 95 ? -2.678 8.721 7.347 1.00 96.56 95 SER A C 1
ATOM 780 O O . SER A 1 95 ? -3.436 7.933 6.782 1.00 96.56 95 SER A O 1
ATOM 782 N N . ILE A 1 96 ? -2.820 9.045 8.634 1.00 96.06 96 ILE A N 1
ATOM 783 C CA . ILE A 1 96 ? -3.894 8.548 9.504 1.00 96.06 96 ILE A CA 1
ATOM 784 C C . ILE A 1 96 ? -5.249 9.025 8.984 1.00 96.06 96 ILE A C 1
ATOM 786 O O . ILE A 1 96 ? -6.164 8.218 8.808 1.00 96.06 96 ILE A O 1
ATOM 790 N N . THR A 1 97 ? -5.362 10.320 8.692 1.00 96.75 97 THR A N 1
ATOM 791 C CA . THR A 1 97 ? -6.593 10.927 8.173 1.00 96.75 97 THR A CA 1
ATOM 792 C C . THR A 1 97 ? -7.000 10.290 6.849 1.00 96.75 97 THR A C 1
ATOM 794 O O . THR A 1 97 ? -8.135 9.848 6.687 1.00 96.75 97 THR A O 1
ATOM 797 N N . ASP A 1 98 ? -6.057 10.171 5.922 1.00 97.62 98 ASP A N 1
ATOM 798 C CA . ASP A 1 98 ? -6.241 9.554 4.614 1.00 97.62 98 ASP A CA 1
ATOM 799 C C . ASP A 1 98 ? -6.737 8.105 4.705 1.00 97.62 98 ASP A C 1
ATOM 801 O O . ASP A 1 98 ? -7.689 7.725 4.018 1.00 97.62 98 ASP A O 1
ATOM 805 N N . VAL A 1 99 ? -6.103 7.293 5.559 1.00 97.94 99 VAL A N 1
ATOM 806 C CA . VAL A 1 99 ? -6.490 5.893 5.780 1.00 97.94 99 VAL A CA 1
ATOM 807 C C . VAL A 1 99 ? -7.909 5.819 6.337 1.00 97.94 99 VAL A C 1
ATOM 809 O O . VAL A 1 99 ? -8.736 5.078 5.804 1.00 97.94 99 VAL A O 1
ATOM 812 N N . LYS A 1 100 ? -8.234 6.617 7.359 1.00 97.00 100 LYS A N 1
ATOM 813 C CA . LYS A 1 100 ? -9.582 6.642 7.946 1.00 97.00 100 LYS A CA 1
ATOM 814 C C . LYS A 1 100 ? -10.634 7.090 6.933 1.00 97.00 100 LYS A C 1
ATOM 816 O O . LYS A 1 100 ? -11.691 6.468 6.839 1.00 97.00 100 LYS A O 1
ATOM 821 N N . LEU A 1 101 ? -10.352 8.128 6.146 1.00 97.62 101 LEU A N 1
ATOM 822 C CA . LEU A 1 101 ? -11.249 8.607 5.092 1.00 97.62 101 LEU A CA 1
ATOM 823 C C . LEU A 1 101 ? -11.499 7.538 4.031 1.00 97.62 101 LEU A C 1
ATOM 825 O O . LEU A 1 101 ? -12.628 7.399 3.563 1.00 97.62 101 LEU A O 1
ATOM 829 N N . ASP A 1 102 ? -10.477 6.775 3.652 1.00 97.12 102 ASP A N 1
ATOM 830 C CA . ASP A 1 102 ? -10.636 5.679 2.702 1.00 97.12 102 ASP A CA 1
ATOM 831 C C . ASP A 1 102 ? -11.436 4.511 3.293 1.00 97.12 102 ASP A C 1
ATOM 833 O O . ASP A 1 102 ? -12.276 3.946 2.595 1.00 97.12 102 ASP A O 1
ATOM 837 N N . MET A 1 103 ? -11.262 4.197 4.581 1.00 97.94 103 MET A N 1
ATOM 838 C CA . MET A 1 103 ? -12.077 3.199 5.287 1.00 97.94 103 MET A CA 1
ATOM 839 C C . MET A 1 103 ? -13.563 3.590 5.365 1.00 97.94 103 MET A C 1
ATOM 841 O O . MET A 1 103 ? -14.437 2.732 5.299 1.00 97.94 103 MET A O 1
ATOM 845 N N . MET A 1 104 ? -13.886 4.878 5.470 1.00 97.00 104 MET A N 1
ATOM 846 C CA . MET A 1 104 ? -15.280 5.342 5.550 1.00 97.00 104 MET A CA 1
ATOM 847 C C . MET A 1 104 ? -16.000 5.382 4.188 1.00 97.00 104 MET A C 1
ATOM 849 O O . MET A 1 104 ? -17.186 5.709 4.115 1.00 97.00 104 MET A O 1
ATOM 853 N N . LYS A 1 105 ? -15.323 5.057 3.078 1.00 95.31 105 LYS A N 1
ATOM 854 C CA . LYS A 1 105 ? -15.939 5.025 1.741 1.00 95.31 105 LYS A CA 1
ATOM 855 C C . LYS A 1 105 ? -16.586 3.670 1.465 1.00 95.31 105 LYS A C 1
ATOM 857 O O . LYS A 1 105 ? -16.108 2.621 1.874 1.00 95.31 105 LYS A O 1
ATOM 862 N N . ARG A 1 106 ? -17.646 3.675 0.647 1.00 94.25 106 ARG A N 1
ATOM 863 C CA . ARG A 1 106 ? -18.270 2.439 0.127 1.00 94.25 106 ARG A CA 1
ATOM 864 C C . ARG A 1 106 ? -17.409 1.708 -0.906 1.00 94.25 106 ARG A C 1
ATOM 866 O O . ARG A 1 106 ? -17.765 0.610 -1.308 1.00 94.25 106 ARG A O 1
ATO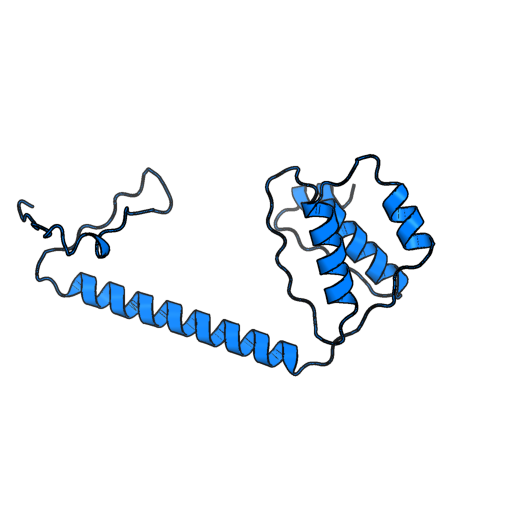M 873 N N . ARG A 1 107 ? -16.306 2.298 -1.360 1.00 92.56 107 ARG A N 1
ATOM 874 C CA . ARG A 1 107 ? -15.343 1.645 -2.250 1.00 92.56 107 ARG A CA 1
ATOM 875 C C . ARG A 1 107 ? -14.285 0.933 -1.397 1.00 92.56 107 ARG A C 1
ATOM 877 O O . ARG A 1 107 ? -13.729 1.582 -0.515 1.00 92.56 107 ARG A O 1
ATOM 884 N N . PRO A 1 108 ? -13.932 -0.334 -1.682 1.00 94.94 108 PRO A N 1
ATOM 885 C CA . PRO A 1 108 ? -12.847 -1.022 -0.988 1.00 94.94 108 PRO A CA 1
ATOM 886 C C . PRO A 1 108 ? -11.520 -0.244 -1.048 1.00 94.94 108 PRO A C 1
ATOM 888 O O . PRO A 1 108 ? -10.984 -0.013 -2.137 1.00 94.94 108 PRO A O 1
ATOM 891 N N . MET A 1 109 ? -10.976 0.115 0.119 1.00 95.56 109 MET A N 1
ATOM 892 C CA . MET A 1 109 ? -9.680 0.791 0.259 1.00 95.56 109 MET A CA 1
ATOM 893 C C . MET A 1 109 ? -8.535 -0.063 -0.309 1.00 95.56 109 MET A C 1
ATOM 895 O O . MET A 1 109 ? -8.511 -1.277 -0.111 1.00 95.56 109 MET A O 1
ATOM 899 N N . ASP A 1 110 ? -7.583 0.576 -0.998 1.00 94.69 110 ASP A N 1
ATOM 900 C CA . ASP A 1 110 ? -6.339 -0.021 -1.510 1.00 94.69 110 ASP A CA 1
ATOM 901 C C . ASP A 1 110 ? -5.178 0.964 -1.374 1.00 94.69 110 ASP A C 1
ATOM 903 O O . ASP A 1 110 ? -4.808 1.651 -2.329 1.00 94.69 110 ASP A O 1
ATOM 907 N N . ARG A 1 111 ? -4.663 1.116 -0.155 1.00 95.12 111 ARG A N 1
ATOM 908 C CA . ARG A 1 111 ? -3.670 2.142 0.163 1.00 95.12 111 ARG A CA 1
ATOM 909 C C . ARG A 1 111 ? -2.326 1.515 0.494 1.00 95.12 111 ARG A C 1
ATOM 911 O O . ARG A 1 111 ? -2.242 0.629 1.339 1.00 95.12 111 ARG A O 1
ATOM 918 N N . LEU A 1 112 ? -1.275 2.033 -0.139 1.00 95.25 112 LEU A N 1
ATOM 919 C CA . LEU A 1 112 ? 0.110 1.733 0.200 1.00 95.25 112 LEU A CA 1
ATOM 920 C C . LEU A 1 112 ? 0.676 2.873 1.051 1.00 95.25 112 LEU A C 1
ATOM 922 O O . LEU A 1 112 ? 0.754 4.009 0.588 1.00 95.25 112 LEU A O 1
ATOM 926 N N . LEU A 1 113 ? 1.080 2.560 2.281 1.00 94.62 113 LEU A N 1
ATOM 927 C CA . LEU A 1 113 ? 1.775 3.495 3.161 1.00 94.62 113 LEU A CA 1
ATOM 928 C C . LEU A 1 113 ? 3.288 3.267 3.061 1.00 94.62 113 LEU A C 1
ATOM 930 O O . LEU A 1 113 ? 3.805 2.256 3.538 1.00 94.62 113 LEU A O 1
ATOM 934 N N . CYS A 1 114 ? 3.994 4.213 2.447 1.00 94.12 114 CYS A N 1
ATOM 935 C CA . CYS A 1 114 ? 5.449 4.186 2.320 1.00 94.12 114 CYS A CA 1
ATOM 936 C C . CYS A 1 114 ? 6.102 5.045 3.407 1.00 94.12 114 CYS A C 1
ATOM 938 O O . CYS A 1 114 ? 5.632 6.135 3.711 1.00 94.12 114 CYS A O 1
ATOM 940 N N . GLY A 1 115 ? 7.211 4.569 3.964 1.00 91.38 115 GLY A N 1
ATOM 941 C CA . GLY A 1 115 ? 8.016 5.313 4.931 1.00 91.38 115 GLY A CA 1
ATOM 942 C C . GLY A 1 115 ? 9.161 4.458 5.456 1.00 91.38 115 GLY A C 1
ATOM 943 O O . GLY A 1 115 ? 9.087 3.224 5.400 1.00 91.38 115 GLY A O 1
ATOM 944 N N . ASP A 1 116 ? 10.198 5.087 5.995 1.00 90.31 116 ASP A N 1
ATOM 945 C CA . ASP A 1 116 ? 11.378 4.384 6.500 1.00 90.31 116 ASP A CA 1
ATOM 946 C C . ASP A 1 116 ? 11.094 3.621 7.806 1.00 90.31 116 ASP A C 1
ATOM 948 O O . ASP A 1 116 ? 10.019 3.712 8.420 1.00 90.31 116 ASP A O 1
ATOM 952 N N . VAL A 1 117 ? 12.040 2.775 8.215 1.00 85.12 117 VAL A N 1
ATOM 953 C CA . VAL A 1 117 ? 11.967 2.062 9.498 1.00 85.12 117 VAL A CA 1
ATOM 954 C C . VAL A 1 117 ? 11.903 3.089 10.634 1.00 85.12 117 VAL A C 1
ATOM 956 O O . VAL A 1 117 ? 12.678 4.037 10.659 1.00 85.12 117 VAL A O 1
ATOM 959 N N . GLY A 1 118 ? 10.950 2.916 11.555 1.00 82.50 118 GLY A N 1
ATOM 960 C CA . GLY A 1 118 ? 10.745 3.829 12.688 1.00 82.50 118 GLY A CA 1
ATOM 961 C C . GLY A 1 118 ? 9.782 4.998 12.441 1.00 82.50 118 GLY A C 1
ATOM 962 O O . GLY A 1 118 ? 9.412 5.671 13.392 1.00 82.50 118 GLY A O 1
ATOM 963 N N . TYR A 1 119 ? 9.280 5.205 11.218 1.00 86.19 119 TYR A N 1
ATOM 964 C CA . TYR A 1 119 ? 8.392 6.338 10.885 1.00 86.19 119 TYR A CA 1
ATOM 965 C C . TYR A 1 119 ? 6.921 6.140 11.311 1.00 86.19 119 TYR A C 1
ATOM 967 O O . TYR A 1 119 ? 6.024 6.805 10.802 1.00 86.19 119 TYR A O 1
ATOM 975 N N . GLY A 1 120 ? 6.629 5.208 12.221 1.00 87.56 120 GLY A N 1
ATOM 976 C CA . GLY A 1 120 ? 5.275 5.031 12.770 1.00 87.56 120 GLY A CA 1
ATOM 977 C C . GLY A 1 120 ? 4.246 4.389 11.830 1.00 87.56 120 GLY A C 1
ATOM 978 O O . GLY A 1 120 ? 3.052 4.506 12.066 1.00 87.56 120 GLY A O 1
ATOM 979 N N . LYS A 1 121 ? 4.663 3.656 10.785 1.00 94.44 121 LYS A N 1
ATOM 980 C CA . LYS A 1 121 ? 3.721 2.919 9.908 1.00 94.44 121 LYS A CA 1
ATOM 981 C C . LYS A 1 121 ? 2.818 1.952 10.684 1.00 94.44 121 LYS A C 1
ATOM 983 O O . LYS A 1 121 ? 1.643 1.809 10.362 1.00 94.44 121 LYS A O 1
ATOM 988 N N . THR A 1 122 ? 3.381 1.299 11.701 1.00 92.38 122 THR A N 1
ATOM 989 C CA . THR A 1 122 ? 2.649 0.378 12.577 1.00 92.38 122 THR A CA 1
ATOM 990 C C . THR A 1 122 ? 1.537 1.094 13.334 1.00 92.38 122 THR A C 1
ATOM 992 O O . THR A 1 122 ? 0.448 0.550 13.442 1.00 92.38 122 THR A O 1
ATOM 995 N N . GLU A 1 123 ? 1.773 2.330 13.775 1.00 93.19 123 GLU A N 1
ATOM 996 C CA . GLU A 1 123 ? 0.774 3.129 14.488 1.00 93.19 123 GLU A CA 1
ATOM 997 C C . GLU A 1 123 ? -0.437 3.432 13.598 1.00 93.19 123 GLU A C 1
ATOM 999 O O . GLU A 1 123 ? -1.581 3.192 13.982 1.00 93.19 123 GLU A O 1
ATOM 1004 N N . VAL A 1 124 ? -0.196 3.844 12.348 1.00 95.62 124 VAL A N 1
ATOM 1005 C CA . VAL A 1 124 ? -1.273 4.069 11.370 1.00 95.62 124 VAL A CA 1
ATOM 1006 C C . VAL A 1 124 ? -2.092 2.792 11.133 1.00 95.62 124 VAL A C 1
ATOM 1008 O O . VAL A 1 124 ? -3.322 2.840 11.068 1.00 95.62 124 VAL A O 1
ATOM 1011 N N . ALA A 1 125 ? -1.425 1.637 11.039 1.00 95.31 125 ALA A N 1
ATOM 1012 C CA . ALA A 1 125 ? -2.090 0.347 10.864 1.00 95.31 125 ALA A CA 1
ATOM 1013 C C . ALA A 1 125 ? -2.909 -0.071 12.099 1.00 95.31 125 ALA A C 1
ATOM 1015 O O . ALA A 1 125 ? -4.011 -0.598 11.943 1.00 95.31 125 ALA A O 1
ATOM 1016 N N . LEU A 1 126 ? -2.409 0.186 13.312 1.00 94.38 126 LEU A N 1
ATOM 1017 C CA . LEU A 1 126 ? -3.109 -0.121 14.562 1.00 94.38 126 LEU A CA 1
ATOM 1018 C C . LEU A 1 126 ? -4.368 0.733 14.736 1.00 94.38 126 LEU A C 1
ATOM 1020 O O . LEU A 1 126 ? -5.416 0.189 15.079 1.00 94.38 126 LEU A O 1
ATOM 1024 N N . ARG A 1 127 ? -4.319 2.032 14.413 1.00 95.94 127 ARG A N 1
ATOM 1025 C CA . ARG A 1 127 ? -5.514 2.901 14.430 1.00 95.94 127 ARG A CA 1
ATOM 1026 C C . ARG A 1 127 ? -6.589 2.414 13.465 1.00 95.94 127 ARG A C 1
ATOM 1028 O O . ARG A 1 127 ? -7.762 2.352 13.830 1.00 95.94 127 ARG A O 1
ATOM 1035 N N . ALA A 1 128 ? -6.187 2.018 12.257 1.00 97.38 128 ALA A N 1
ATOM 1036 C CA . ALA A 1 128 ? -7.091 1.426 11.275 1.00 97.38 128 ALA A CA 1
ATOM 1037 C C . ALA A 1 128 ? -7.682 0.092 11.766 1.00 97.38 128 ALA A C 1
ATOM 1039 O O . ALA A 1 128 ? -8.877 -0.157 11.610 1.00 97.38 128 ALA A O 1
ATOM 1040 N N . ALA A 1 129 ? -6.870 -0.759 12.397 1.00 97.25 129 ALA A N 1
ATOM 1041 C CA . ALA A 1 129 ? -7.333 -2.016 12.973 1.00 97.25 129 ALA A CA 1
ATOM 1042 C C . ALA A 1 129 ? -8.360 -1.786 14.091 1.00 97.25 129 ALA A C 1
ATOM 1044 O O . ALA A 1 129 ? -9.424 -2.406 14.079 1.00 97.25 129 ALA A O 1
ATOM 1045 N N . PHE A 1 130 ? -8.082 -0.863 15.016 1.00 96.94 130 PHE A N 1
ATOM 1046 C CA . PHE A 1 130 ? -8.989 -0.541 16.115 1.00 96.94 130 PHE A CA 1
ATOM 1047 C C . PHE A 1 130 ? -10.334 -0.020 15.593 1.00 96.94 130 PHE A C 1
ATOM 1049 O O . PHE A 1 130 ? -11.382 -0.546 15.969 1.00 96.94 130 PHE A O 1
ATOM 1056 N N . LYS A 1 131 ? -10.310 0.890 14.611 1.00 97.00 131 LYS A N 1
ATOM 1057 C CA . LYS A 1 131 ? -11.515 1.375 13.925 1.00 97.00 131 LYS A CA 1
ATOM 1058 C C . LYS A 1 131 ? -12.351 0.242 13.326 1.00 97.00 131 LYS A C 1
ATOM 1060 O O . LYS A 1 131 ? -13.576 0.262 13.408 1.00 97.00 131 LYS A O 1
ATOM 1065 N N . ALA A 1 132 ? -11.704 -0.755 12.724 1.00 97.75 132 ALA A N 1
ATOM 1066 C CA . ALA A 1 132 ? -12.416 -1.886 12.147 1.00 97.75 132 ALA A CA 1
ATOM 1067 C C . ALA A 1 132 ? -13.080 -2.777 13.210 1.00 97.75 132 ALA A C 1
ATOM 1069 O O . ALA A 1 132 ? -14.216 -3.220 13.021 1.00 97.75 132 ALA A O 1
ATOM 1070 N N . VAL A 1 133 ? -12.401 -3.002 14.338 1.00 97.06 133 VAL A N 1
ATOM 1071 C CA . VAL A 1 133 ? -12.935 -3.772 15.472 1.00 97.06 133 VAL A CA 1
ATOM 1072 C C . VAL A 1 133 ? -14.136 -3.070 16.109 1.00 97.06 133 VAL A C 1
ATOM 1074 O O . VAL A 1 133 ? -15.105 -3.743 16.460 1.00 97.06 133 VAL A O 1
ATOM 1077 N N . GLN A 1 134 ? -14.126 -1.737 16.180 1.00 96.12 134 GLN A N 1
ATOM 1078 C CA . GLN A 1 134 ? -15.243 -0.940 16.708 1.00 96.12 134 GLN A CA 1
ATOM 1079 C C . GLN A 1 134 ? -16.547 -1.133 15.921 1.00 96.12 134 GLN A C 1
ATOM 1081 O O . GLN A 1 134 ? -17.627 -1.158 16.506 1.00 96.12 134 GLN A O 1
ATOM 1086 N N . ASP A 1 135 ? -16.453 -1.388 14.616 1.00 96.94 135 ASP A N 1
ATOM 1087 C CA . ASP A 1 135 ? -17.593 -1.749 13.763 1.00 96.94 135 ASP A CA 1
ATOM 1088 C C . ASP A 1 135 ? -17.864 -3.267 13.720 1.00 96.94 135 ASP A C 1
ATOM 1090 O O . ASP A 1 135 ? -18.498 -3.787 12.792 1.00 96.94 135 ASP A O 1
ATOM 1094 N N . SER A 1 136 ? -17.374 -4.009 14.719 1.00 96.81 136 SER A N 1
ATOM 1095 C CA . SER A 1 136 ? -17.520 -5.465 14.840 1.00 96.81 136 SER A CA 1
ATOM 1096 C C . SER A 1 136 ? -16.985 -6.237 13.626 1.00 96.81 136 SER A C 1
ATOM 1098 O O . SER A 1 136 ? -17.534 -7.273 13.236 1.00 96.81 136 SER A O 1
ATOM 1100 N N . LYS A 1 137 ? -15.918 -5.736 12.989 1.00 97.94 137 LYS A N 1
ATOM 1101 C CA . LYS A 1 137 ? -15.202 -6.442 11.916 1.00 97.94 137 LYS A CA 1
ATOM 1102 C C . LYS A 1 137 ? -13.929 -7.087 12.449 1.00 97.94 137 LYS A C 1
ATOM 1104 O O . LYS A 1 137 ? -13.294 -6.598 13.377 1.00 97.94 137 LYS A O 1
ATOM 1109 N N . GLN A 1 138 ? -13.547 -8.200 11.831 1.00 97.94 138 GLN A N 1
ATOM 1110 C CA . GLN A 1 138 ? -12.276 -8.860 12.114 1.00 97.94 138 GLN A CA 1
ATOM 1111 C C . GLN A 1 138 ? -11.148 -8.211 11.307 1.00 97.94 138 GLN A C 1
ATOM 1113 O O . GLN A 1 138 ? -11.360 -7.773 10.175 1.00 97.94 138 GLN A O 1
ATOM 1118 N N . VAL A 1 139 ? -9.945 -8.195 11.880 1.00 97.94 139 VAL A N 1
ATOM 1119 C CA . VAL A 1 139 ? -8.733 -7.669 11.244 1.00 97.94 139 VAL A CA 1
ATOM 1120 C C . VAL A 1 139 ? -7.739 -8.804 11.044 1.00 97.94 139 VAL A C 1
ATOM 1122 O O . VAL A 1 139 ? -7.515 -9.605 11.949 1.00 97.94 139 VAL A O 1
ATOM 1125 N N . ALA A 1 140 ? -7.128 -8.860 9.861 1.00 97.25 140 ALA A N 1
ATOM 1126 C CA . ALA A 1 140 ? -6.035 -9.774 9.557 1.00 97.25 140 ALA A CA 1
ATOM 1127 C C . ALA A 1 140 ? -4.766 -8.975 9.244 1.00 97.25 140 ALA A C 1
ATOM 1129 O O . ALA A 1 140 ? -4.782 -8.094 8.384 1.00 97.25 140 ALA A O 1
ATOM 1130 N N . VAL A 1 141 ? -3.666 -9.309 9.919 1.00 95.94 141 VAL A N 1
ATOM 1131 C CA . VAL A 1 141 ? -2.339 -8.727 9.682 1.00 95.94 141 VAL A CA 1
ATOM 1132 C C . VAL A 1 141 ? -1.442 -9.819 9.112 1.00 95.94 141 VAL A C 1
ATOM 1134 O O . VAL A 1 141 ? -1.152 -10.805 9.786 1.00 95.94 141 VAL A O 1
ATOM 1137 N N . LEU A 1 142 ? -1.031 -9.666 7.853 1.00 96.44 142 LEU A N 1
ATOM 1138 C CA . LEU A 1 142 ? -0.151 -10.616 7.175 1.00 96.44 142 LEU A CA 1
ATOM 1139 C C . LEU A 1 142 ? 1.265 -10.050 7.110 1.00 96.44 142 LEU A C 1
ATOM 1141 O O . LEU A 1 142 ? 1.476 -8.928 6.653 1.00 96.44 142 LEU A O 1
ATOM 1145 N N . VAL A 1 143 ? 2.235 -10.855 7.535 1.00 95.81 143 VAL A N 1
ATOM 1146 C CA . VAL A 1 143 ? 3.659 -10.503 7.574 1.00 95.81 143 VAL A CA 1
ATOM 1147 C C . VAL A 1 143 ? 4.501 -11.647 7.004 1.00 95.81 143 VAL A C 1
ATOM 1149 O O . VAL A 1 143 ? 4.084 -12.804 7.078 1.00 95.81 143 VAL A O 1
ATOM 1152 N N . PRO A 1 144 ? 5.680 -11.366 6.420 1.00 96.38 144 PRO A N 1
ATOM 1153 C CA . PRO A 1 144 ? 6.431 -12.370 5.666 1.00 96.38 144 PRO A CA 1
ATOM 1154 C C . PRO A 1 144 ? 7.207 -13.366 6.540 1.00 96.38 144 PRO A C 1
ATOM 1156 O O . PRO A 1 144 ? 7.655 -14.390 6.030 1.00 96.38 144 PRO A O 1
ATOM 1159 N N . THR A 1 145 ? 7.409 -13.080 7.830 1.00 97.00 145 THR A N 1
ATOM 1160 C CA . THR A 1 145 ? 8.188 -13.939 8.734 1.00 97.00 145 THR A CA 1
ATOM 1161 C C . THR A 1 145 ? 7.538 -14.053 10.108 1.00 97.00 145 THR A C 1
ATOM 1163 O O . THR A 1 145 ? 6.848 -13.146 10.573 1.00 97.00 145 THR A O 1
ATOM 1166 N N . THR A 1 146 ? 7.804 -15.165 10.793 1.00 96.12 146 THR A N 1
ATOM 1167 C CA . THR A 1 146 ? 7.330 -15.413 12.163 1.00 96.12 146 THR A CA 1
ATOM 1168 C C . THR A 1 146 ? 7.913 -14.429 13.176 1.00 96.12 146 THR A C 1
ATOM 1170 O O . THR A 1 146 ? 7.232 -14.072 14.129 1.00 96.12 146 THR A O 1
ATOM 1173 N N . ILE A 1 147 ? 9.138 -13.936 12.954 1.00 95.75 147 ILE A N 1
ATOM 1174 C CA . ILE A 1 147 ? 9.752 -12.898 13.796 1.00 95.75 147 ILE A CA 1
ATOM 1175 C C . ILE A 1 147 ? 8.929 -11.608 13.732 1.00 95.75 147 ILE A C 1
ATOM 1177 O O . ILE A 1 147 ? 8.610 -11.043 14.774 1.00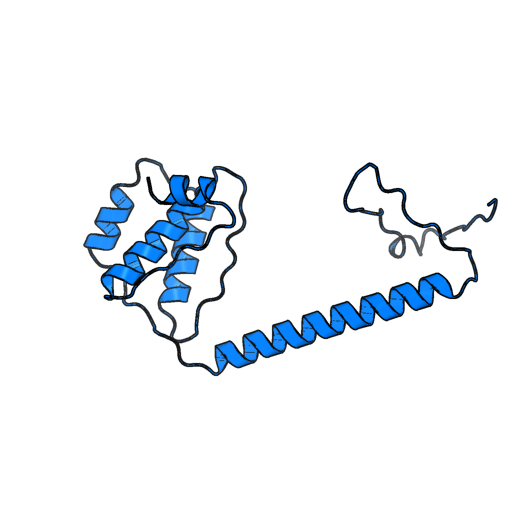 95.75 147 ILE A O 1
ATOM 1181 N N . LEU A 1 148 ? 8.536 -11.165 12.531 1.00 93.38 148 LEU A N 1
ATOM 1182 C CA . LEU A 1 148 ? 7.666 -9.995 12.388 1.00 93.38 148 LEU A CA 1
ATOM 1183 C C . LEU A 1 148 ? 6.280 -10.257 12.985 1.00 93.38 148 LEU A C 1
ATOM 1185 O O . LEU A 1 148 ? 5.715 -9.368 13.609 1.00 93.38 148 LEU A O 1
ATOM 1189 N N . ALA A 1 149 ? 5.748 -11.478 12.857 1.00 95.06 149 ALA A N 1
ATOM 1190 C CA . ALA A 1 149 ? 4.469 -11.830 13.475 1.00 95.06 149 ALA A CA 1
ATOM 1191 C C . ALA A 1 149 ? 4.533 -11.681 14.998 1.00 95.06 149 ALA A C 1
ATOM 1193 O O . ALA A 1 149 ? 3.658 -11.055 15.586 1.00 95.06 149 ALA A O 1
ATOM 1194 N N . GLN A 1 150 ? 5.607 -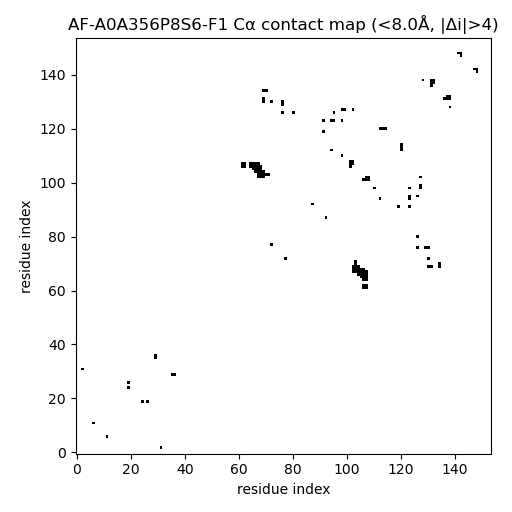12.171 15.619 1.00 94.00 150 GLN A N 1
ATOM 1195 C CA . GLN A 1 150 ? 5.830 -12.016 17.052 1.00 94.00 150 GLN A CA 1
ATOM 1196 C C . GLN A 1 150 ? 5.992 -10.545 17.457 1.00 94.00 150 GLN A C 1
ATOM 1198 O O . GLN A 1 150 ? 5.472 -10.148 18.493 1.00 94.00 150 GLN A O 1
ATOM 1203 N N . GLN A 1 151 ? 6.680 -9.735 16.644 1.00 91.75 151 GLN A N 1
ATOM 1204 C CA . GLN A 1 151 ? 6.843 -8.297 16.892 1.00 91.75 151 GLN A CA 1
ATOM 1205 C C . GLN A 1 151 ? 5.532 -7.512 16.808 1.00 91.75 151 GLN A C 1
ATOM 1207 O O . GLN A 1 151 ? 5.407 -6.498 17.477 1.00 91.75 151 GLN A O 1
ATOM 1212 N N . HIS A 1 152 ? 4.585 -7.940 15.972 1.00 92.38 152 HIS A N 1
ATOM 1213 C CA . HIS A 1 152 ? 3.260 -7.320 15.900 1.00 92.38 152 HIS A CA 1
ATOM 1214 C C . HIS A 1 152 ? 2.277 -7.873 16.941 1.00 92.38 152 HIS A C 1
ATOM 1216 O O . HIS A 1 152 ? 1.280 -7.217 17.226 1.00 92.38 152 HIS A O 1
ATOM 1222 N N . PHE A 1 153 ? 2.511 -9.086 17.451 1.00 91.50 153 PHE A N 1
ATOM 1223 C CA . PHE A 1 153 ? 1.649 -9.738 18.440 1.00 91.50 153 PHE A CA 1
ATOM 1224 C C . PHE A 1 153 ? 1.913 -9.266 19.876 1.00 91.50 153 PHE A C 1
ATOM 1226 O O . PHE A 1 153 ? 0.972 -9.190 20.664 1.00 91.50 153 PHE A O 1
ATOM 1233 N N . ASN A 1 154 ? 3.179 -8.998 20.206 1.00 85.44 154 ASN A N 1
ATOM 1234 C CA . ASN A 1 154 ? 3.621 -8.517 21.518 1.00 85.44 154 ASN A CA 1
ATOM 1235 C C . ASN A 1 154 ? 3.587 -6.992 21.607 1.00 85.44 154 ASN A C 1
ATOM 1237 O O . ASN A 1 154 ? 3.290 -6.498 22.715 1.00 85.44 154 ASN A O 1
#

Sequence (154 aa):
GEDRLYVPLDQLHLLQKYLGSGADTLPKLYKLGGTEWYKVKSKTRSAVKEMAIDLVKLYAKREAIQGFAFSQDNEWQNEFEEKFPYIETPDQLQSITDVKLDMMKRRPMDRLLCGDVGYGKTEVALRAAFKAVQDSKQVAVLVPTTILAQQHFN

Foldseek 3Di:
DPDDDDDDPVRCVVDDDDDDPDPPDDDDDDDPPDCVVVVVVVVVVVVVVVVVVVVVVVVVVQVPDFADAFDDDDPVLVVVLVPPPDDADPVRVVLLVVLNVQSRDRGDDDDDDDDDPPNCPLVSVVSSQVSQVVVVHHDDDDDDDPVVVVVNVD

Radius of gyration: 23.86 Å; Cα contacts (8 Å, |Δi|>4): 74; chains: 1; bounding box: 56×33×60 Å

Nearest PDB structures (foldseek):
  6ac8-assembly2_A  TM=8.912E-01  e=9.097E-13  Mycolicibacterium smegmatis MC2 155
  6ac6-assembly2_A  TM=8.955E-01  e=2.221E-12  Mycolicibacterium smegmatis MC2 155
  6ac8-assembly3_B  TM=8.831E-01  e=2.729E-12  Mycolicibacterium smegmatis MC2 155
  6acx-assembly2_A  TM=8.839E-01  e=5.806E-12  Mycolicibacterium smegmatis MC2 155
  6acx-assembly3_B  TM=8.980E-01  e=6.875E-11  Mycolicibacterium smegmatis MC2 155

pLDDT: mean 91.75, std 7.02, range [59.44, 97.94]

Mean predicted aligned error: 6.87 Å

Secondary structure (DSSP, 8-state):
--------GGGGGG------SSTT-PPPPPPTT-SHHHHHHHHHHHHHHHHHHHHHHHHHHHHHS----PPPP-HHHHHHHHT--SPPPHHHHHHHHHHHHHHTSSSPP-------TTSSHHHHHHHHHHHHHHTT-------SSHHHHHHHH-